Protein AF-A0A960W3X5-F1 (afdb_monomer_lite)

pLDDT: mean 84.51, std 9.04, range [58.53, 93.88]

Sequence (57 aa):
MKIYGNIKNPGIYELKEGEILKKLIDKAGGFINNKDNLGLDLDSVLQDGQVIYINFR

Secondary structure (DSSP, 8-state):
-EEEESBSS-EE----TT-BHHHHHHHTTSBSS----S---TTPBPPTT-EEEE---

Foldseek 3Di:
DFEDEQAQAGGDDDDDFFDFQLVVSVVSVHGNDPDPPQVDDRNDTDDPPDYYYRYDD

Structure (mmCIF, N/CA/C/O backbone):
data_AF-A0A960W3X5-F1
#
_entry.id   AF-A0A960W3X5-F1
#
loop_
_atom_site.group_PDB
_atom_site.id
_atom_site.type_symbol
_atom_site.label_atom_id
_atom_site.label_alt_id
_atom_site.label_comp_id
_atom_site.label_asym_id
_atom_site.label_entity_id
_atom_site.label_seq_id
_atom_site.pdbx_PDB_ins_code
_atom_site.Cartn_x
_atom_site.Cartn_y
_atom_site.Cartn_z
_atom_site.occupancy
_atom_site.B_iso_or_equiv
_atom_site.auth_seq_id
_atom_site.auth_comp_id
_atom_site.auth_asym_id
_atom_site.auth_atom_id
_atom_site.pdbx_PDB_model_num
ATOM 1 N N . MET A 1 1 ? -5.880 -3.691 4.521 1.00 89.19 1 MET A N 1
ATOM 2 C CA . MET A 1 1 ? -5.657 -3.967 3.077 1.00 89.19 1 MET A CA 1
ATOM 3 C C . MET A 1 1 ? -4.435 -4.836 2.886 1.00 89.19 1 MET A C 1
ATOM 5 O O . MET A 1 1 ? -3.504 -4.755 3.681 1.00 89.19 1 MET A O 1
ATOM 9 N N . LYS A 1 2 ? -4.421 -5.655 1.835 1.00 91.31 2 LYS A N 1
ATOM 10 C CA . LYS A 1 2 ? -3.256 -6.480 1.489 1.00 91.31 2 LYS A CA 1
ATOM 11 C C . LYS A 1 2 ? -2.699 -6.041 0.139 1.00 91.31 2 LYS A C 1
ATOM 13 O O . LYS A 1 2 ? -3.477 -5.886 -0.795 1.00 91.31 2 LYS A O 1
ATOM 18 N N . ILE A 1 3 ? -1.387 -5.848 0.032 1.00 91.25 3 ILE A N 1
ATOM 19 C CA . ILE A 1 3 ? -0.714 -5.466 -1.216 1.00 91.25 3 ILE A CA 1
ATOM 20 C C . ILE A 1 3 ? 0.403 -6.455 -1.545 1.00 91.25 3 ILE A C 1
ATOM 22 O O . ILE A 1 3 ? 1.219 -6.795 -0.689 1.00 91.25 3 ILE A O 1
ATOM 26 N N . TYR A 1 4 ? 0.432 -6.914 -2.793 1.00 90.38 4 TYR A N 1
ATOM 27 C CA . TYR A 1 4 ? 1.373 -7.914 -3.291 1.00 90.38 4 TYR A CA 1
ATOM 28 C C . TYR A 1 4 ? 1.833 -7.591 -4.715 1.00 90.38 4 TYR A C 1
ATOM 30 O O . TYR A 1 4 ? 1.279 -6.717 -5.385 1.00 90.38 4 TYR A O 1
ATOM 38 N N . GLY A 1 5 ? 2.834 -8.332 -5.188 1.00 87.94 5 GLY A N 1
ATOM 39 C CA . GLY A 1 5 ? 3.406 -8.177 -6.522 1.00 87.94 5 GLY A CA 1
ATOM 40 C C . GLY A 1 5 ? 4.647 -7.293 -6.495 1.00 87.94 5 GLY A C 1
ATOM 41 O O . GLY A 1 5 ? 5.461 -7.389 -5.579 1.00 87.94 5 GLY A O 1
ATOM 42 N N . ASN A 1 6 ? 4.812 -6.434 -7.495 1.00 88.19 6 ASN A N 1
ATOM 43 C CA . ASN A 1 6 ? 6.042 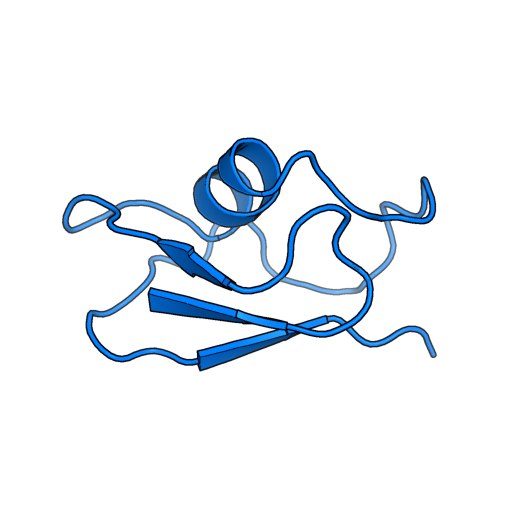-5.667 -7.684 1.00 88.19 6 ASN A CA 1
ATOM 44 C C . ASN A 1 6 ? 6.048 -4.341 -6.898 1.00 88.19 6 ASN A C 1
ATOM 46 O O . ASN A 1 6 ? 6.151 -3.237 -7.443 1.00 88.19 6 ASN A O 1
ATOM 50 N N . ILE A 1 7 ? 5.949 -4.489 -5.581 1.00 90.75 7 ILE A N 1
ATOM 51 C CA . ILE A 1 7 ? 6.050 -3.449 -4.557 1.00 90.75 7 ILE A CA 1
ATOM 52 C C . ILE A 1 7 ? 7.226 -3.789 -3.633 1.00 90.75 7 ILE A C 1
ATOM 54 O O . ILE A 1 7 ? 7.510 -4.968 -3.433 1.00 90.75 7 ILE A O 1
ATOM 58 N N . LYS A 1 8 ? 7.939 -2.798 -3.085 1.00 91.69 8 LYS A N 1
ATOM 59 C CA . LYS A 1 8 ? 9.154 -3.074 -2.293 1.00 91.69 8 LYS A CA 1
ATOM 60 C C . LYS A 1 8 ? 8.883 -3.914 -1.050 1.00 91.69 8 LYS A C 1
ATOM 62 O O . LYS A 1 8 ? 9.645 -4.828 -0.760 1.00 91.69 8 LYS A O 1
ATOM 67 N N . ASN A 1 9 ? 7.803 -3.608 -0.339 1.00 93.88 9 ASN A N 1
ATOM 68 C CA . ASN A 1 9 ? 7.427 -4.306 0.884 1.00 93.88 9 ASN A CA 1
ATOM 69 C C . ASN A 1 9 ? 5.999 -4.857 0.731 1.00 93.88 9 ASN A C 1
ATOM 71 O O . ASN A 1 9 ? 5.034 -4.173 1.068 1.00 93.88 9 ASN A O 1
ATOM 75 N N . PRO A 1 10 ? 5.819 -6.057 0.155 1.00 93.25 10 PRO A N 1
ATOM 76 C CA . PRO A 1 10 ? 4.505 -6.682 0.085 1.00 93.25 10 PRO A CA 1
ATOM 77 C C . PRO A 1 10 ? 4.051 -7.113 1.483 1.00 93.25 10 PRO A C 1
ATOM 79 O O . PRO A 1 10 ? 4.846 -7.607 2.283 1.00 93.25 10 PRO A O 1
ATOM 82 N N . GLY A 1 11 ? 2.764 -6.953 1.785 1.00 93.81 11 GLY A N 1
ATOM 83 C CA . GLY A 1 11 ? 2.255 -7.244 3.120 1.00 93.81 11 GLY A CA 1
ATOM 84 C C . GLY A 1 11 ? 0.850 -6.726 3.396 1.00 93.81 11 GLY A C 1
ATOM 85 O O . GLY A 1 11 ? 0.108 -6.317 2.499 1.00 93.81 11 GLY A O 1
ATOM 86 N N . ILE A 1 12 ? 0.481 -6.780 4.675 1.00 92.12 12 ILE A N 1
ATOM 87 C CA . ILE A 1 12 ? -0.792 -6.276 5.185 1.00 92.12 12 ILE A CA 1
ATOM 88 C C . ILE A 1 12 ? -0.543 -4.905 5.801 1.00 92.12 12 ILE A C 1
ATOM 90 O O . ILE A 1 12 ? 0.346 -4.748 6.633 1.00 92.12 12 ILE A O 1
ATOM 94 N N . TYR A 1 13 ? -1.353 -3.933 5.400 1.00 90.69 13 TYR A N 1
ATOM 95 C CA . TYR A 1 13 ? -1.282 -2.565 5.887 1.00 90.69 13 TYR A CA 1
ATOM 96 C C . TYR A 1 13 ? -2.642 -2.115 6.397 1.00 90.69 13 TYR A C 1
ATOM 98 O O . TYR A 1 13 ? -3.682 -2.344 5.763 1.00 90.69 13 TYR A O 1
ATOM 106 N N . GLU A 1 14 ? -2.608 -1.415 7.522 1.00 88.12 14 GLU A N 1
ATOM 107 C CA . GLU A 1 14 ? -3.734 -0.646 8.024 1.00 88.12 14 GLU A CA 1
ATOM 108 C C . GLU A 1 14 ? -3.713 0.742 7.377 1.00 88.12 14 GLU A C 1
ATOM 110 O O . GLU A 1 14 ? -2.748 1.513 7.478 1.00 88.12 14 GLU A O 1
ATOM 115 N N . LEU A 1 15 ? -4.788 1.052 6.662 1.00 84.00 15 LEU A N 1
ATOM 116 C CA . LEU A 1 15 ? -5.074 2.400 6.194 1.00 84.00 15 LEU A CA 1
ATOM 117 C C . LEU A 1 15 ? -6.350 2.871 6.868 1.00 84.00 15 LEU A C 1
ATOM 119 O O . LEU A 1 15 ? -7.186 2.065 7.276 1.00 84.00 15 LEU A O 1
ATOM 123 N N . LYS A 1 16 ? -6.475 4.186 6.981 1.00 85.00 16 LYS A N 1
ATOM 124 C CA . LYS A 1 16 ? -7.712 4.792 7.463 1.00 85.00 16 LYS A CA 1
ATOM 125 C C . LYS A 1 16 ? -8.773 4.730 6.368 1.00 85.00 16 LYS A C 1
ATOM 127 O O . LYS A 1 16 ? -8.453 4.698 5.180 1.00 85.00 16 LYS A O 1
ATOM 132 N N . GLU A 1 17 ? -10.032 4.739 6.782 1.00 78.19 17 GLU A N 1
ATOM 133 C CA . GLU A 1 17 ? -11.157 4.842 5.861 1.00 78.19 17 GLU A CA 1
ATOM 134 C C . GLU A 1 17 ? -11.019 6.111 5.002 1.00 78.19 17 GLU A C 1
ATOM 136 O O . GLU A 1 17 ? -10.670 7.181 5.508 1.00 78.19 17 GLU A O 1
ATOM 141 N N . GLY A 1 18 ? -11.212 5.970 3.689 1.00 79.44 18 GLY A N 1
ATOM 142 C CA . GLY A 1 18 ? -11.010 7.058 2.730 1.00 79.44 18 GLY A CA 1
ATOM 143 C C . GLY A 1 18 ? -9.566 7.253 2.248 1.00 79.44 18 GLY A C 1
ATOM 144 O O . GLY A 1 18 ? -9.325 8.152 1.444 1.00 79.44 18 GLY A O 1
ATOM 145 N N . GLU A 1 19 ? -8.589 6.451 2.694 1.00 88.56 19 GLU A N 1
ATOM 146 C CA . GLU A 1 19 ? -7.241 6.495 2.109 1.00 88.56 19 GLU A CA 1
ATOM 147 C C . GLU A 1 19 ? -7.212 5.872 0.702 1.00 88.56 19 GLU A C 1
ATOM 149 O O . GLU A 1 19 ? -7.894 4.891 0.405 1.00 88.56 19 GLU A O 1
ATOM 154 N N . ILE A 1 20 ? -6.388 6.461 -0.164 1.00 91.31 20 ILE A N 1
ATOM 155 C CA . ILE A 1 20 ? -6.243 6.067 -1.569 1.00 91.31 20 ILE A CA 1
ATOM 156 C C . ILE A 1 20 ? -5.085 5.089 -1.789 1.00 91.31 20 ILE A C 1
ATOM 158 O O . ILE A 1 20 ? -4.150 5.003 -0.981 1.00 91.31 20 ILE A O 1
ATOM 162 N N . LEU A 1 21 ? -5.105 4.404 -2.933 1.00 89.06 21 LEU A N 1
ATOM 163 C CA . LEU A 1 21 ? -4.072 3.455 -3.352 1.00 89.06 21 LEU A CA 1
ATOM 164 C C . LEU A 1 21 ? -2.658 4.045 -3.321 1.00 89.06 21 LEU A C 1
ATOM 166 O O . LEU A 1 21 ? -1.729 3.386 -2.849 1.00 89.06 21 LEU A O 1
ATOM 170 N N . LYS A 1 22 ? -2.485 5.305 -3.730 1.00 89.75 22 LYS A N 1
ATOM 171 C CA . LYS A 1 22 ? -1.188 5.987 -3.663 1.00 89.75 22 LYS A CA 1
ATOM 172 C C . LYS A 1 22 ? -0.557 5.904 -2.272 1.00 89.75 22 LYS A C 1
ATOM 174 O O . LYS A 1 22 ? 0.600 5.522 -2.139 1.00 89.75 22 LYS A O 1
ATOM 179 N N . LYS A 1 23 ? -1.343 6.167 -1.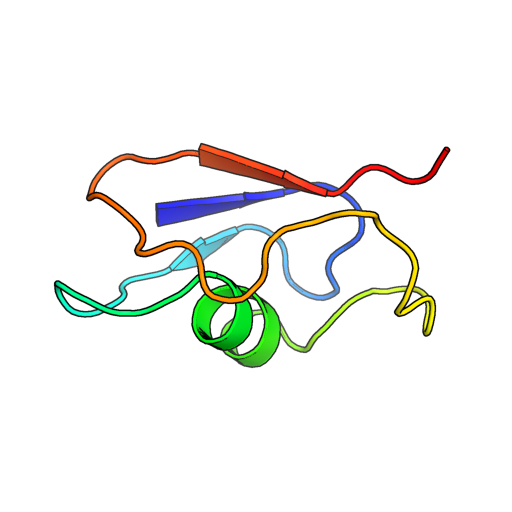222 1.00 91.44 23 LYS A N 1
ATOM 180 C CA . LYS A 1 23 ? -0.858 6.093 0.161 1.00 91.44 23 LYS A CA 1
ATOM 181 C C . LYS A 1 23 ? -0.457 4.681 0.564 1.00 91.44 23 LYS A C 1
ATOM 183 O O . LYS A 1 23 ? 0.499 4.522 1.318 1.00 91.44 23 LYS A O 1
ATOM 188 N N . LEU A 1 24 ? -1.179 3.663 0.098 1.00 91.50 24 LEU A N 1
ATOM 189 C CA . LEU A 1 24 ? -0.811 2.270 0.351 1.00 91.50 24 LEU A CA 1
ATOM 190 C C . LEU A 1 24 ? 0.544 1.935 -0.275 1.00 91.50 24 LEU A C 1
ATOM 192 O O . LEU A 1 24 ? 1.389 1.331 0.380 1.00 91.50 24 LEU A O 1
ATOM 196 N N . ILE A 1 25 ? 0.753 2.361 -1.521 1.00 90.00 25 ILE A N 1
ATOM 197 C CA . ILE A 1 25 ? 2.011 2.175 -2.252 1.00 90.00 25 ILE A CA 1
ATOM 198 C C . ILE A 1 25 ? 3.152 2.913 -1.548 1.00 90.00 25 ILE A C 1
ATOM 200 O O . ILE A 1 25 ? 4.213 2.327 -1.341 1.00 90.00 25 ILE A O 1
ATOM 204 N N . ASP A 1 26 ? 2.916 4.150 -1.109 1.00 90.19 26 ASP A N 1
ATOM 205 C CA . ASP A 1 26 ? 3.897 4.945 -0.367 1.00 90.19 26 ASP A CA 1
ATOM 206 C C . ASP A 1 26 ? 4.282 4.266 0.959 1.00 90.19 26 ASP A C 1
ATOM 208 O O . ASP A 1 26 ? 5.469 4.112 1.252 1.00 90.19 26 ASP A O 1
ATOM 212 N N . LYS A 1 27 ? 3.302 3.766 1.734 1.00 91.50 27 LYS A N 1
ATOM 213 C CA . LYS A 1 27 ? 3.559 2.986 2.965 1.00 91.50 27 LYS A CA 1
ATOM 214 C C . LYS A 1 27 ? 4.316 1.684 2.686 1.00 91.50 27 LYS A C 1
ATOM 216 O O . LYS A 1 27 ? 5.110 1.249 3.517 1.00 91.50 27 LYS A O 1
ATOM 221 N N . ALA A 1 28 ? 4.097 1.077 1.523 1.00 92.06 28 ALA A N 1
ATOM 222 C CA . ALA A 1 28 ? 4.817 -0.110 1.078 1.00 92.06 28 ALA A CA 1
ATOM 223 C C . ALA A 1 28 ? 6.214 0.196 0.493 1.00 92.06 28 ALA A C 1
ATOM 225 O O . ALA A 1 28 ? 6.931 -0.719 0.080 1.00 92.06 28 ALA A O 1
ATOM 226 N N . GLY A 1 29 ? 6.650 1.462 0.499 1.00 90.44 29 GLY A N 1
ATOM 227 C CA . GLY A 1 29 ? 7.977 1.897 0.045 1.00 90.44 29 GLY A CA 1
ATOM 228 C C . GLY A 1 29 ? 8.080 2.167 -1.461 1.00 90.44 29 GLY A C 1
ATOM 229 O O . GLY A 1 29 ? 9.188 2.340 -1.984 1.00 90.44 29 GLY A O 1
ATOM 230 N N . GLY A 1 30 ? 6.945 2.210 -2.156 1.00 88.69 30 GLY A N 1
ATOM 231 C CA . GLY A 1 30 ? 6.864 2.386 -3.599 1.00 88.69 30 GLY A CA 1
ATOM 232 C C . GLY A 1 30 ? 7.103 1.098 -4.386 1.00 88.69 30 GLY A C 1
ATOM 233 O O . GLY A 1 30 ? 7.304 0.009 -3.838 1.00 88.69 30 GLY A O 1
ATOM 234 N N . PHE A 1 31 ? 7.070 1.226 -5.709 1.00 87.75 31 PHE A N 1
ATOM 235 C CA . PHE A 1 31 ? 7.306 0.117 -6.629 1.00 87.75 31 PHE A CA 1
ATOM 236 C C . PHE A 1 31 ? 8.769 -0.345 -6.604 1.00 87.75 31 PHE A C 1
ATOM 238 O O . PHE A 1 31 ? 9.678 0.447 -6.351 1.00 87.75 31 PHE A O 1
ATOM 245 N N . ILE A 1 32 ? 9.009 -1.634 -6.883 1.00 86.31 32 ILE A N 1
ATOM 246 C CA . ILE A 1 32 ? 10.382 -2.173 -7.002 1.00 86.31 32 ILE A CA 1
ATOM 247 C C . ILE A 1 32 ? 11.095 -1.534 -8.200 1.00 86.31 32 ILE A C 1
ATOM 249 O O . ILE A 1 32 ? 12.261 -1.165 -8.104 1.00 86.31 32 ILE A O 1
ATOM 253 N N . ASN A 1 33 ? 10.366 -1.348 -9.304 1.00 79.50 33 ASN A N 1
ATOM 254 C CA . ASN A 1 33 ? 10.849 -0.654 -10.491 1.00 79.50 33 ASN A CA 1
ATOM 255 C C . ASN A 1 33 ? 10.190 0.720 -10.578 1.00 79.50 33 ASN A C 1
ATOM 257 O O . ASN A 1 33 ? 8.987 0.836 -10.363 1.00 79.50 33 ASN A O 1
ATOM 261 N N . ASN A 1 34 ? 10.972 1.735 -10.946 1.00 67.50 34 ASN A N 1
ATOM 262 C CA . ASN A 1 34 ? 10.571 3.142 -11.050 1.00 67.50 34 ASN A CA 1
ATOM 263 C C . ASN A 1 34 ? 9.672 3.412 -12.278 1.00 67.50 34 ASN A C 1
ATOM 265 O O . ASN A 1 34 ? 9.948 4.286 -13.096 1.00 67.50 34 ASN A O 1
ATOM 269 N N . LYS A 1 35 ? 8.658 2.569 -12.485 1.00 60.66 35 LYS A N 1
ATOM 270 C CA . LYS A 1 35 ? 7.730 2.636 -13.611 1.00 60.66 35 LYS A CA 1
ATOM 271 C C . LYS A 1 35 ? 6.404 3.188 -13.102 1.00 60.66 35 LYS A C 1
ATOM 273 O O . LYS A 1 35 ? 5.594 2.463 -12.533 1.00 60.66 35 LYS A O 1
ATOM 278 N N . ASP A 1 36 ? 6.181 4.457 -13.400 1.00 58.53 36 ASP A N 1
ATOM 279 C CA . ASP A 1 36 ? 4.953 5.181 -13.060 1.00 58.53 36 ASP A CA 1
ATOM 280 C C . ASP A 1 36 ? 3.778 4.810 -13.994 1.00 58.53 36 ASP A C 1
ATOM 282 O O . ASP A 1 36 ? 2.617 5.064 -13.692 1.00 58.53 36 ASP A O 1
ATOM 286 N N . ASN A 1 37 ? 4.056 4.128 -15.114 1.00 60.22 37 ASN A N 1
ATOM 287 C CA . ASN A 1 37 ? 3.070 3.723 -16.124 1.00 60.22 37 ASN A CA 1
ATOM 288 C C . ASN A 1 37 ? 2.511 2.309 -15.894 1.00 60.22 37 ASN A C 1
ATOM 290 O O . ASN A 1 37 ? 2.577 1.447 -16.770 1.00 60.22 37 ASN A O 1
ATOM 294 N N . LEU A 1 38 ? 1.967 2.056 -14.706 1.00 67.12 38 LEU A N 1
ATOM 295 C CA . LEU A 1 38 ? 1.281 0.795 -14.390 1.00 67.12 38 LEU A CA 1
ATOM 296 C C . LEU A 1 38 ? -0.203 0.788 -14.806 1.00 67.12 38 LEU A C 1
ATOM 298 O O . LEU A 1 38 ? -0.848 -0.254 -14.732 1.00 67.12 38 LEU A O 1
ATOM 302 N N . GLY A 1 39 ? -0.753 1.925 -15.256 1.00 71.62 39 GLY A N 1
ATOM 303 C CA . GLY A 1 39 ? -2.180 2.052 -15.589 1.00 71.62 39 GLY A CA 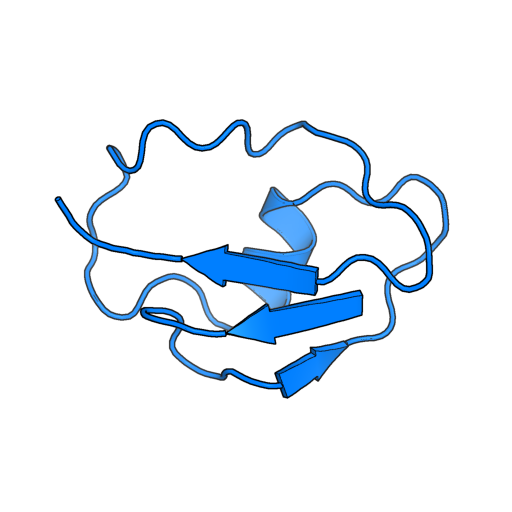1
ATOM 304 C C . GLY A 1 39 ? -3.103 1.866 -14.379 1.00 71.62 39 GLY A C 1
ATOM 305 O O . GLY A 1 39 ? -4.284 1.576 -14.543 1.00 71.62 39 GLY A O 1
ATOM 306 N N . LEU A 1 40 ? -2.551 1.984 -13.169 1.00 77.62 40 LEU A N 1
ATOM 307 C CA . LEU A 1 40 ? -3.288 1.887 -11.918 1.00 77.62 40 LEU A CA 1
ATOM 308 C C . LEU A 1 40 ? -3.865 3.252 -11.572 1.00 77.62 40 LEU A C 1
ATOM 310 O O . LEU A 1 40 ? -3.154 4.256 -11.614 1.00 77.62 40 LEU A O 1
ATOM 314 N N . ASP A 1 41 ? -5.132 3.268 -11.181 1.00 82.94 41 ASP A N 1
ATOM 315 C CA . ASP A 1 41 ? -5.745 4.455 -10.609 1.00 82.94 41 ASP A CA 1
ATOM 316 C C . ASP A 1 41 ? -5.282 4.616 -9.155 1.00 82.94 41 ASP A C 1
ATOM 318 O O . ASP A 1 41 ? -5.745 3.932 -8.241 1.00 82.94 41 ASP A O 1
ATOM 322 N N . LEU A 1 42 ? -4.301 5.496 -8.958 1.00 84.12 42 LEU A N 1
ATOM 323 C CA . LEU A 1 42 ? -3.701 5.757 -7.652 1.00 84.12 42 LEU A CA 1
ATOM 324 C C . LEU A 1 42 ? -4.631 6.543 -6.716 1.00 84.12 42 LEU A C 1
ATOM 326 O O . LEU A 1 42 ? -4.414 6.510 -5.502 1.00 84.12 42 LEU A O 1
ATOM 330 N N . ASP A 1 43 ? -5.655 7.199 -7.263 1.00 86.25 43 ASP A N 1
ATOM 331 C CA . ASP A 1 43 ? -6.613 8.021 -6.521 1.00 86.25 43 ASP A CA 1
ATOM 332 C C . ASP A 1 43 ? -7.870 7.235 -6.118 1.00 86.25 43 ASP A C 1
ATOM 334 O O . ASP A 1 43 ? -8.721 7.736 -5.381 1.00 86.25 43 ASP A O 1
ATOM 338 N N . SER A 1 44 ? -7.961 5.966 -6.524 1.00 85.75 44 SER A N 1
ATOM 339 C CA . SER A 1 44 ? -8.996 5.048 -6.061 1.00 85.75 44 SER A CA 1
ATOM 340 C C . SER A 1 44 ? -8.956 4.890 -4.535 1.00 85.75 44 SER A C 1
ATOM 342 O O . SER A 1 44 ? -7.930 4.519 -3.950 1.00 85.75 44 SER A O 1
ATOM 344 N N . VAL A 1 45 ? -10.102 5.142 -3.896 1.00 87.56 45 VAL A N 1
ATOM 345 C 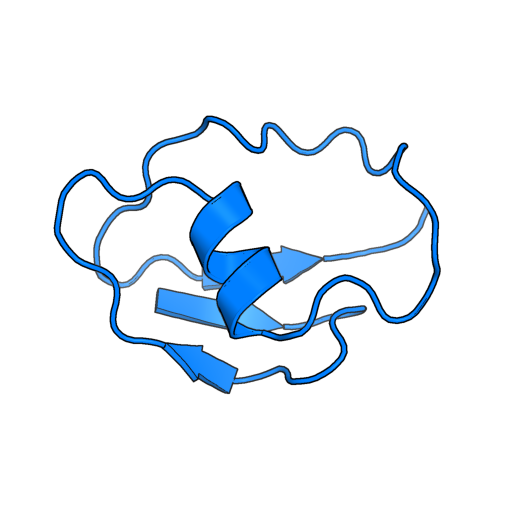CA . VAL A 1 45 ? -10.318 4.932 -2.458 1.00 87.56 45 VAL A CA 1
ATOM 346 C C . VAL A 1 45 ? -10.333 3.441 -2.153 1.00 87.56 45 VAL A C 1
ATOM 348 O O . VAL A 1 45 ? -11.003 2.657 -2.828 1.00 87.56 45 VAL A O 1
ATOM 351 N N . LEU A 1 46 ? -9.602 3.057 -1.113 1.00 86.88 46 LEU A N 1
ATOM 352 C CA . LEU A 1 46 ? -9.481 1.672 -0.699 1.00 86.88 46 LEU A CA 1
ATOM 353 C C . LEU A 1 46 ? -10.564 1.286 0.300 1.00 86.88 46 LEU A C 1
ATOM 355 O O . LEU A 1 46 ? -10.910 2.050 1.200 1.00 86.88 46 LEU A O 1
ATOM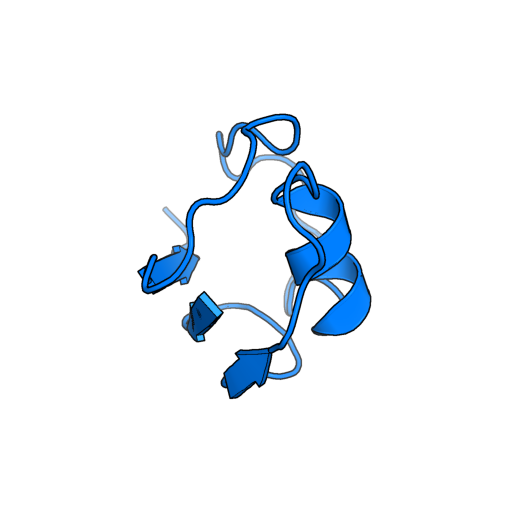 359 N N . GLN A 1 47 ? -11.069 0.066 0.143 1.00 86.31 47 GLN A N 1
ATOM 360 C CA . GLN A 1 47 ? -12.040 -0.528 1.055 1.00 86.31 47 GLN A CA 1
ATOM 361 C C . GLN A 1 47 ? -11.360 -1.542 1.971 1.00 86.31 47 GLN A C 1
ATOM 363 O O . GLN A 1 47 ? -10.354 -2.170 1.612 1.00 86.31 47 GLN A O 1
ATOM 368 N N . ASP A 1 48 ? -11.906 -1.716 3.173 1.00 82.31 48 ASP A N 1
ATOM 369 C CA . ASP A 1 48 ? -11.355 -2.698 4.094 1.00 82.31 48 ASP A CA 1
ATOM 370 C C . ASP A 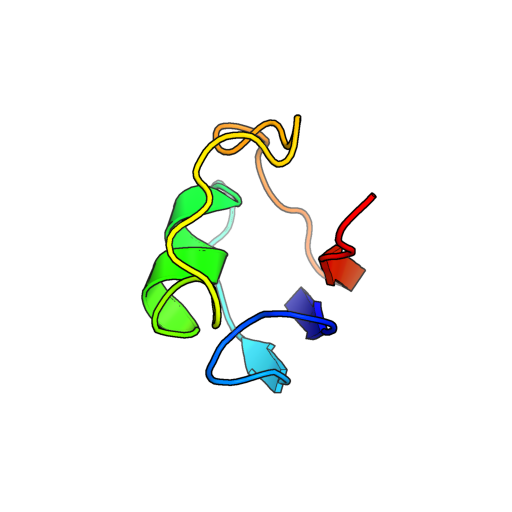1 48 ? -11.494 -4.126 3.539 1.00 82.31 48 ASP A C 1
ATOM 372 O O . ASP A 1 48 ? -12.426 -4.459 2.809 1.00 82.31 48 ASP A O 1
ATOM 376 N N . GLY A 1 49 ? -10.497 -4.964 3.815 1.00 83.69 49 GLY A N 1
ATOM 377 C CA . GLY A 1 49 ? -10.391 -6.307 3.235 1.00 83.69 49 GLY A CA 1
ATOM 378 C C . GLY A 1 49 ? -9.937 -6.368 1.767 1.00 83.69 49 GLY A C 1
ATOM 379 O O . GLY A 1 49 ? -9.639 -7.463 1.285 1.00 83.69 49 GLY A O 1
ATOM 380 N N . GLN A 1 50 ? -9.793 -5.237 1.064 1.00 87.94 50 GLN A N 1
ATOM 381 C CA . GLN A 1 50 ? -9.334 -5.221 -0.328 1.00 87.94 50 GLN A CA 1
ATOM 382 C C . GLN A 1 50 ? -7.903 -5.768 -0.473 1.00 87.94 50 GLN A C 1
ATOM 384 O O . GLN A 1 50 ? -6.999 -5.466 0.323 1.00 87.94 50 GLN A O 1
ATOM 389 N N . VAL A 1 51 ? -7.706 -6.572 -1.522 1.00 89.19 51 VAL A N 1
ATOM 390 C CA . VAL A 1 51 ? -6.414 -7.140 -1.922 1.00 89.19 51 VAL A CA 1
ATOM 391 C C . VAL A 1 51 ? -5.977 -6.510 -3.237 1.00 89.19 51 VAL A C 1
ATOM 393 O O . VAL A 1 51 ? -6.740 -6.476 -4.199 1.00 89.19 51 VAL A O 1
ATOM 396 N N . ILE A 1 52 ? -4.741 -6.025 -3.274 1.00 88.38 52 ILE A N 1
ATOM 397 C CA . ILE A 1 52 ? -4.149 -5.339 -4.417 1.00 88.38 52 ILE A CA 1
ATOM 398 C C . ILE A 1 52 ? -2.946 -6.116 -4.913 1.00 88.38 52 ILE A C 1
ATOM 400 O O . ILE A 1 52 ? -2.065 -6.492 -4.141 1.00 88.38 52 ILE A O 1
ATOM 404 N N . TYR A 1 53 ? -2.915 -6.335 -6.222 1.00 88.44 53 TYR A N 1
ATOM 405 C CA . TYR A 1 53 ? -1.836 -7.035 -6.894 1.00 88.44 53 TYR A CA 1
ATOM 406 C C . TYR A 1 53 ? -1.220 -6.141 -7.969 1.00 88.44 53 TYR A C 1
ATOM 408 O O . TYR A 1 53 ? -1.889 -5.758 -8.927 1.00 88.44 53 TYR A O 1
ATOM 416 N N . ILE A 1 54 ? 0.058 -5.808 -7.802 1.00 85.81 54 ILE A N 1
ATOM 417 C CA . ILE A 1 54 ? 0.819 -4.965 -8.725 1.00 85.81 54 ILE A CA 1
ATOM 418 C C . ILE A 1 54 ? 1.591 -5.868 -9.687 1.00 85.81 54 ILE A C 1
ATOM 420 O O . ILE A 1 54 ? 2.532 -6.547 -9.274 1.00 85.81 54 ILE A O 1
ATOM 424 N N . ASN A 1 55 ? 1.228 -5.863 -10.970 1.00 80.44 55 ASN A N 1
ATOM 425 C CA . ASN A 1 55 ? 1.913 -6.649 -11.998 1.00 80.44 55 ASN A CA 1
ATOM 426 C C . ASN A 1 55 ? 2.480 -5.760 -13.111 1.00 80.44 55 ASN A C 1
ATOM 428 O O . ASN A 1 55 ? 1.846 -4.785 -13.500 1.00 80.44 55 ASN A O 1
ATOM 432 N N . PHE A 1 56 ? 3.635 -6.131 -13.660 1.00 67.50 56 PHE A N 1
ATOM 433 C CA . PHE A 1 56 ? 4.207 -5.497 -14.845 1.00 67.50 56 PHE A CA 1
ATOM 434 C C . PHE A 1 56 ? 3.717 -6.234 -16.090 1.00 67.50 56 PHE A C 1
ATOM 436 O O . PHE A 1 56 ? 3.920 -7.440 -16.205 1.00 67.50 56 PHE A O 1
ATOM 443 N N . ARG A 1 57 ? 3.058 -5.514 -17.003 1.00 62.97 57 ARG A N 1
ATOM 444 C CA . ARG A 1 57 ? 2.961 -5.956 -18.398 1.00 62.97 57 ARG A CA 1
ATOM 445 C C . ARG A 1 57 ? 4.267 -5.678 -19.132 1.00 62.97 57 ARG A C 1
ATOM 447 O O . ARG A 1 57 ? 4.942 -4.672 -18.792 1.00 62.97 57 ARG A O 1
#

Radius of gyration: 10.36 Å; chains: 1; bounding box: 23×16×26 Å